Protein AF-A0A7X4FTI7-F1 (afdb_monomer_lite)

Secondary structure (DSSP, 8-state):
-PPP--PPPPPHHHHHHHHHHHHHHHHHHHHHHHHHHHHHHHHHHHHHHHHH-SSHHHHHHHHHHHHHHHHHHHHHSSHHHHHHHHHHHHHHHHH-HHHHHHHHHHHHHHHHHHHHHHHHHH-

Radius of gyration: 24.85 Å; chains: 1; bounding box: 44×45×82 Å

Sequence (123 aa):
MTPPESTPPPPPGTAAASATTRLARSAGVVGAATLTSRVLGLVRDQVLAYLFGAGNAMDAFNVATRIPNLLRDLFAEGAMSAAFVPAFMRRLTHAGRAEAWRLGNQLLNALVVVTGAFVLAGM

pLDDT: mean 78.27, std 9.05, range [54.06, 93.44]

Structure (mmCIF, N/CA/C/O backbone):
data_AF-A0A7X4FTI7-F1
#
_entry.id   AF-A0A7X4FTI7-F1
#
loop_
_atom_site.group_PDB
_atom_site.id
_atom_site.type_symbol
_atom_site.label_atom_id
_atom_site.label_alt_id
_atom_site.label_comp_id
_atom_site.label_asym_id
_atom_site.label_entity_id
_atom_site.label_seq_id
_atom_site.pdbx_PDB_ins_code
_atom_site.Cartn_x
_atom_site.Cartn_y
_atom_site.Cartn_z
_atom_site.occupancy
_atom_site.B_iso_or_equiv
_atom_site.auth_seq_id
_atom_site.auth_comp_id
_atom_site.auth_asym_id
_atom_site.auth_atom_id
_atom_site.pdbx_PDB_model_num
ATOM 1 N N . MET A 1 1 ? 4.317 16.211 60.881 1.00 55.12 1 MET A N 1
ATOM 2 C CA . MET A 1 1 ? 3.869 15.863 59.517 1.00 55.12 1 MET A CA 1
ATOM 3 C C . MET A 1 1 ? 3.850 17.142 58.700 1.00 55.12 1 MET A C 1
ATOM 5 O O . MET A 1 1 ? 2.902 17.906 58.798 1.00 55.12 1 MET A O 1
ATOM 9 N N . THR A 1 2 ? 4.943 17.437 58.005 1.00 59.56 2 THR A N 1
ATOM 10 C CA . THR A 1 2 ? 5.016 18.538 57.037 1.00 59.56 2 THR A CA 1
ATOM 11 C C . THR A 1 2 ? 4.282 18.120 55.753 1.00 59.56 2 THR A C 1
ATOM 13 O O . THR A 1 2 ? 4.448 16.974 55.330 1.00 59.56 2 THR A O 1
ATOM 16 N N . PRO A 1 3 ? 3.440 18.980 55.152 1.00 66.94 3 PRO A N 1
ATOM 17 C CA . PRO A 1 3 ? 2.788 18.684 53.876 1.00 66.94 3 PRO A CA 1
ATOM 18 C C . PRO A 1 3 ? 3.823 18.478 52.756 1.00 66.94 3 PRO A C 1
ATOM 20 O O . PRO A 1 3 ? 4.858 19.148 52.777 1.00 66.94 3 PRO A O 1
ATOM 23 N N . PRO A 1 4 ? 3.568 17.593 51.774 1.00 70.75 4 PRO A N 1
ATOM 24 C CA . PRO A 1 4 ? 4.424 17.461 50.603 1.00 70.75 4 PRO A CA 1
ATOM 25 C C . PRO A 1 4 ? 4.360 18.742 49.762 1.00 70.75 4 PRO A C 1
ATOM 27 O O . PRO A 1 4 ? 3.287 19.208 49.383 1.00 70.75 4 PRO A O 1
ATOM 30 N N . GLU A 1 5 ? 5.531 19.308 49.497 1.00 68.12 5 GLU A N 1
ATOM 31 C CA . GLU A 1 5 ? 5.757 20.456 48.626 1.00 68.12 5 GLU A CA 1
ATOM 32 C C . GLU A 1 5 ? 5.202 20.156 47.221 1.00 68.12 5 GLU A C 1
ATOM 34 O O . GLU A 1 5 ? 5.655 19.234 46.540 1.00 68.12 5 GLU A O 1
ATOM 39 N N . SER A 1 6 ? 4.173 20.888 46.784 1.00 68.31 6 SER A N 1
ATOM 40 C CA . SER A 1 6 ? 3.619 20.746 45.437 1.00 68.31 6 SER A CA 1
ATOM 41 C C . SER A 1 6 ? 4.597 21.351 44.433 1.00 68.31 6 SER A C 1
ATOM 43 O O . SER A 1 6 ? 4.686 22.574 44.312 1.00 68.31 6 SER A O 1
ATOM 45 N N . THR A 1 7 ? 5.338 20.498 43.725 1.00 73.81 7 THR A N 1
ATOM 46 C CA . THR A 1 7 ? 6.233 20.907 42.639 1.00 73.81 7 THR A CA 1
ATOM 47 C C . THR A 1 7 ? 5.474 21.790 41.635 1.00 73.81 7 THR A C 1
ATOM 49 O O . THR A 1 7 ? 4.429 21.361 41.134 1.00 73.81 7 THR A O 1
ATOM 52 N N . PRO A 1 8 ? 5.960 23.010 41.333 1.00 73.88 8 PRO A N 1
ATOM 53 C CA . PRO A 1 8 ? 5.292 23.908 40.401 1.00 73.88 8 PRO A CA 1
ATOM 54 C C . PRO A 1 8 ? 5.132 23.265 39.015 1.00 73.88 8 PRO A C 1
ATOM 56 O O . PRO A 1 8 ? 6.055 22.587 38.550 1.00 73.88 8 PRO A O 1
ATOM 59 N N . PRO A 1 9 ? 3.993 23.475 38.329 1.00 71.75 9 PRO A N 1
ATOM 60 C CA . PRO A 1 9 ? 3.794 22.960 36.983 1.00 71.75 9 PRO A CA 1
ATOM 61 C C . PRO A 1 9 ? 4.851 23.545 36.031 1.00 71.75 9 PRO A C 1
ATOM 63 O O . PRO A 1 9 ? 5.171 24.735 36.120 1.00 71.75 9 PRO A O 1
ATOM 66 N N . PRO A 1 10 ? 5.411 22.731 35.120 1.00 68.56 10 PRO A N 1
ATOM 67 C CA . PRO A 1 10 ? 6.431 23.192 34.190 1.00 68.56 10 PRO A CA 1
ATOM 68 C C . PRO A 1 10 ? 5.890 24.331 33.307 1.00 68.56 10 PRO A C 1
ATOM 70 O O . PRO A 1 10 ? 4.713 24.316 32.933 1.00 68.56 10 PRO A O 1
ATOM 73 N N . PRO A 1 11 ? 6.732 25.316 32.945 1.00 73.50 11 PRO A N 1
ATOM 74 C CA . PRO A 1 11 ? 6.301 26.482 32.186 1.00 73.50 11 PRO A CA 1
ATOM 75 C C . PRO A 1 11 ? 5.699 26.074 30.823 1.00 73.50 11 PRO A C 1
ATOM 77 O O . PRO A 1 11 ? 6.287 25.249 30.114 1.00 73.50 11 PRO A O 1
ATOM 80 N N . PRO A 1 12 ? 4.560 26.670 30.413 1.00 67.81 12 PRO A N 1
ATOM 81 C CA . PRO A 1 12 ? 3.754 26.224 29.268 1.00 67.81 12 PRO A CA 1
ATOM 82 C C . PRO A 1 12 ? 4.466 26.254 27.897 1.00 67.81 12 PRO A C 1
ATOM 84 O O . PRO A 1 12 ? 3.982 25.644 26.947 1.00 67.81 12 PRO A O 1
ATOM 87 N N . GLY A 1 13 ? 5.633 26.901 27.775 1.00 66.75 13 GLY A N 1
ATOM 88 C CA . GLY A 1 13 ? 6.394 27.002 26.519 1.00 66.75 13 GLY A CA 1
ATOM 89 C C . GLY A 1 13 ? 7.353 25.839 26.215 1.00 66.75 13 GLY A C 1
ATOM 90 O O . GLY A 1 13 ? 7.590 25.524 25.048 1.00 66.75 13 GLY A O 1
ATOM 91 N N . THR A 1 14 ? 7.893 25.155 27.229 1.00 66.50 14 THR A N 1
ATOM 92 C CA . THR A 1 14 ? 8.984 24.173 27.033 1.00 66.50 14 THR A CA 1
ATOM 93 C C . THR A 1 14 ? 8.479 22.845 26.461 1.00 66.50 14 THR A C 1
ATOM 95 O O . THR A 1 14 ? 9.134 22.215 25.625 1.00 66.50 14 THR A O 1
ATOM 98 N N . ALA A 1 15 ? 7.275 22.427 26.863 1.00 66.31 15 ALA A N 1
ATOM 99 C CA . ALA A 1 15 ? 6.655 21.197 26.377 1.00 66.31 15 ALA A CA 1
ATOM 100 C C . ALA A 1 15 ? 6.304 21.287 24.880 1.00 66.31 15 ALA A C 1
ATOM 102 O O . ALA A 1 15 ? 6.615 20.358 24.128 1.00 66.31 15 ALA A O 1
ATOM 103 N N . ALA A 1 16 ? 5.746 22.423 24.443 1.00 66.62 16 ALA A N 1
ATOM 104 C CA . ALA A 1 16 ? 5.353 22.671 23.056 1.00 66.62 16 ALA A CA 1
ATOM 105 C C . ALA A 1 16 ? 6.561 22.718 22.104 1.00 66.62 16 ALA A C 1
ATOM 107 O O . ALA A 1 16 ? 6.560 22.033 21.082 1.00 66.62 16 ALA A O 1
ATOM 108 N N . ALA A 1 17 ? 7.635 23.425 22.475 1.00 69.12 17 ALA A N 1
ATOM 109 C CA . ALA A 1 17 ? 8.862 23.475 21.674 1.00 69.12 17 ALA A CA 1
ATOM 110 C C . ALA A 1 17 ? 9.503 22.082 21.501 1.00 69.12 17 ALA A C 1
ATOM 112 O O . ALA A 1 17 ? 9.917 21.709 20.403 1.00 69.12 17 ALA A O 1
ATOM 113 N N . SER A 1 18 ? 9.517 21.265 22.563 1.00 72.12 18 SER A N 1
ATOM 114 C CA . SER A 1 18 ? 10.038 19.892 22.497 1.00 72.12 18 SER A CA 1
ATOM 115 C C . SER A 1 18 ? 9.186 18.967 21.616 1.00 72.12 18 SER A C 1
ATOM 117 O O . SER A 1 18 ? 9.720 18.074 20.956 1.00 72.12 18 SER A O 1
ATOM 119 N N . ALA A 1 19 ? 7.864 19.176 21.588 1.00 75.38 19 ALA A N 1
ATOM 120 C CA . ALA A 1 19 ? 6.941 18.404 20.765 1.00 75.38 19 ALA A CA 1
ATOM 121 C C . ALA A 1 19 ? 7.138 18.703 19.273 1.00 75.38 19 ALA A C 1
ATOM 123 O O . ALA A 1 19 ? 7.214 17.764 18.482 1.00 75.38 19 ALA A O 1
ATOM 124 N N . THR A 1 20 ? 7.329 19.973 18.904 1.00 80.44 20 THR A N 1
ATOM 125 C CA . THR A 1 20 ? 7.630 20.387 17.525 1.00 80.44 20 THR A CA 1
ATOM 126 C C . THR A 1 20 ? 8.932 19.767 17.018 1.00 80.44 20 THR A C 1
ATOM 128 O O . THR A 1 20 ? 8.957 19.196 15.929 1.00 80.44 20 THR A O 1
ATOM 131 N N . THR A 1 21 ? 9.998 19.779 17.825 1.00 81.62 21 THR A N 1
ATOM 132 C CA . THR A 1 21 ? 11.282 19.155 17.455 1.00 81.62 21 THR A CA 1
ATOM 133 C C . THR A 1 21 ? 11.161 17.637 17.293 1.00 81.62 21 THR A C 1
ATOM 135 O O . THR A 1 21 ? 11.727 17.063 16.361 1.00 81.62 21 THR A O 1
ATOM 138 N N . ARG A 1 22 ? 10.393 16.964 18.164 1.00 83.06 22 ARG A N 1
ATOM 139 C CA . ARG A 1 22 ? 10.126 15.521 18.034 1.00 83.06 22 ARG A CA 1
ATOM 140 C C . ARG A 1 22 ? 9.316 15.199 16.779 1.00 83.06 22 ARG A C 1
ATOM 142 O O . ARG A 1 22 ? 9.653 14.228 16.109 1.00 83.06 22 ARG A O 1
ATOM 149 N N . LEU A 1 23 ? 8.309 16.010 16.450 1.00 85.75 23 LEU A N 1
ATOM 150 C CA . LEU A 1 23 ? 7.477 15.839 15.258 1.00 85.75 23 LEU A CA 1
ATOM 151 C C . LEU A 1 23 ? 8.270 16.065 13.964 1.00 85.75 23 LEU A C 1
ATOM 153 O O . LEU A 1 23 ? 8.158 15.279 13.030 1.00 85.75 23 LEU A O 1
ATOM 157 N N . ALA A 1 24 ? 9.118 17.094 13.920 1.00 86.88 24 ALA A N 1
ATOM 158 C CA . ALA A 1 24 ? 10.002 17.335 12.781 1.00 86.88 24 ALA A CA 1
ATOM 159 C C . ALA A 1 24 ? 10.975 16.163 12.569 1.00 86.88 24 ALA A C 1
ATOM 161 O O . ALA A 1 24 ? 11.183 15.710 11.443 1.00 86.88 24 ALA A O 1
ATOM 162 N N . ARG A 1 25 ? 11.525 15.613 13.661 1.00 87.50 25 ARG A N 1
ATOM 163 C CA . ARG A 1 25 ? 12.412 14.447 13.606 1.00 87.50 25 ARG A CA 1
ATOM 164 C C . ARG A 1 25 ? 11.681 13.188 13.136 1.00 87.50 25 ARG A C 1
ATOM 166 O O . ARG A 1 25 ? 12.211 12.474 12.291 1.00 87.50 25 ARG A O 1
ATOM 173 N N . SER A 1 26 ? 10.484 12.905 13.653 1.00 84.25 26 SER A N 1
ATOM 174 C CA . SER A 1 26 ? 9.710 11.726 13.246 1.00 84.25 26 SER A CA 1
ATOM 175 C C . SER A 1 26 ? 9.217 11.831 11.802 1.00 84.25 26 SER A C 1
ATOM 177 O O . SER A 1 26 ? 9.355 10.867 11.052 1.00 84.25 26 SER A O 1
ATOM 179 N N . ALA A 1 27 ? 8.738 13.002 11.377 1.00 87.62 27 ALA A N 1
ATOM 180 C CA . ALA A 1 27 ? 8.374 13.261 9.986 1.00 87.62 27 ALA A CA 1
ATOM 181 C C . ALA A 1 27 ? 9.576 13.088 9.044 1.00 87.62 27 ALA A C 1
ATOM 183 O O . ALA A 1 27 ? 9.446 12.459 7.996 1.00 87.62 27 ALA A O 1
ATOM 184 N N . GLY A 1 28 ? 10.762 13.564 9.443 1.00 93.44 28 GLY A N 1
ATOM 185 C CA . GLY A 1 28 ? 12.000 13.370 8.687 1.00 93.44 28 GLY A CA 1
ATOM 186 C C . GLY A 1 28 ? 12.380 11.895 8.523 1.00 93.44 28 GLY A C 1
ATOM 187 O O . GLY A 1 28 ? 12.728 11.471 7.424 1.00 93.44 28 GLY A O 1
ATOM 188 N N . VAL A 1 29 ? 12.252 11.089 9.582 1.00 92.56 29 VAL A N 1
ATOM 189 C CA . VAL A 1 29 ? 12.542 9.643 9.533 1.00 92.56 29 VAL A CA 1
ATOM 190 C C . VAL A 1 29 ? 11.553 8.902 8.629 1.00 92.56 29 VAL A C 1
ATOM 192 O O . VAL A 1 29 ? 11.972 8.102 7.795 1.00 92.56 29 VAL A O 1
ATOM 195 N N . VAL A 1 30 ? 10.252 9.181 8.749 1.00 86.81 30 VAL A N 1
ATOM 196 C CA . VAL A 1 30 ? 9.220 8.549 7.908 1.00 86.81 30 VAL A CA 1
ATOM 197 C C . VAL A 1 30 ? 9.361 8.980 6.446 1.00 86.81 30 VAL A C 1
ATOM 199 O O . VAL A 1 30 ? 9.260 8.148 5.542 1.00 86.81 30 VAL A O 1
ATOM 202 N N . GLY A 1 31 ? 9.651 10.259 6.204 1.00 89.56 31 GLY A N 1
ATOM 203 C CA . GLY A 1 31 ? 9.928 10.790 4.872 1.00 89.56 31 GLY A CA 1
ATOM 204 C C . GLY A 1 31 ? 11.142 10.119 4.232 1.00 89.56 31 GLY A C 1
ATOM 205 O O . GLY A 1 31 ? 11.046 9.637 3.104 1.00 89.56 31 GLY A O 1
ATOM 206 N N . ALA A 1 32 ? 12.251 10.001 4.969 1.00 92.31 32 ALA A N 1
ATOM 207 C CA . ALA A 1 32 ? 13.449 9.305 4.505 1.00 92.31 32 ALA A CA 1
ATOM 208 C C . ALA A 1 32 ? 13.163 7.829 4.190 1.00 92.31 32 ALA A C 1
ATOM 210 O O . ALA A 1 32 ? 13.488 7.368 3.101 1.00 92.31 32 ALA A O 1
ATOM 211 N N . ALA A 1 33 ? 12.473 7.112 5.083 1.00 84.94 33 ALA A N 1
ATOM 212 C CA . ALA A 1 33 ? 12.092 5.718 4.856 1.00 84.94 33 ALA A CA 1
ATOM 213 C C . ALA A 1 33 ? 11.205 5.550 3.606 1.00 84.94 33 ALA A C 1
ATOM 215 O O . ALA A 1 33 ? 11.395 4.616 2.823 1.00 84.94 33 ALA A O 1
ATOM 216 N N . THR A 1 34 ? 10.277 6.483 3.376 1.00 85.25 34 THR A N 1
ATOM 217 C CA . THR A 1 34 ? 9.400 6.486 2.195 1.00 85.25 34 THR A CA 1
ATOM 218 C C . THR A 1 34 ? 10.191 6.730 0.912 1.00 85.25 34 THR A C 1
ATOM 220 O O . THR A 1 34 ? 9.999 6.020 -0.076 1.00 85.25 34 THR A O 1
ATOM 223 N N . LEU A 1 35 ? 11.107 7.704 0.919 1.00 90.38 35 LEU A N 1
ATOM 224 C CA . LEU A 1 35 ? 11.983 7.989 -0.218 1.00 90.38 35 LEU A CA 1
ATOM 225 C C . LEU A 1 35 ? 12.883 6.799 -0.540 1.00 90.38 35 LEU A C 1
ATOM 227 O O . LEU A 1 35 ? 12.940 6.380 -1.693 1.00 90.38 35 LEU A O 1
ATOM 231 N N . THR A 1 36 ? 13.525 6.207 0.467 1.00 92.25 36 THR A N 1
ATOM 232 C CA . THR A 1 36 ? 14.358 5.014 0.291 1.00 92.25 36 THR A CA 1
ATOM 233 C C . THR A 1 36 ? 13.556 3.865 -0.313 1.00 92.25 36 THR A C 1
ATOM 235 O O . THR A 1 36 ? 14.014 3.243 -1.268 1.00 92.25 36 THR A O 1
ATOM 238 N N . SER A 1 37 ? 12.335 3.615 0.170 1.00 82.75 37 SER A N 1
ATOM 239 C CA . SER A 1 37 ? 11.465 2.570 -0.382 1.00 82.75 37 SER A CA 1
ATOM 240 C C . SER A 1 37 ? 11.108 2.822 -1.852 1.00 82.75 37 SER A C 1
ATOM 242 O O . SER A 1 37 ? 11.156 1.892 -2.657 1.00 82.75 37 SER A O 1
ATOM 244 N N . ARG A 1 38 ? 10.828 4.077 -2.229 1.00 84.38 38 ARG A N 1
ATOM 245 C CA . ARG A 1 38 ? 10.565 4.457 -3.627 1.00 84.38 38 ARG A CA 1
ATOM 246 C C . ARG A 1 38 ? 11.788 4.271 -4.518 1.00 84.38 38 ARG A C 1
ATOM 248 O O . ARG A 1 38 ? 11.652 3.728 -5.607 1.00 84.38 38 ARG A O 1
ATOM 255 N N . VAL A 1 39 ? 12.969 4.677 -4.054 1.00 91.69 39 VAL A N 1
ATOM 256 C CA . VAL A 1 39 ? 14.223 4.498 -4.800 1.00 91.69 39 VAL A CA 1
ATOM 257 C C . VAL A 1 39 ? 14.525 3.014 -4.999 1.00 91.69 39 VAL A C 1
ATOM 259 O O . VAL A 1 39 ? 14.817 2.609 -6.118 1.00 91.69 39 VAL A O 1
ATOM 262 N N . LEU A 1 40 ? 14.383 2.184 -3.961 1.00 87.94 40 LEU A N 1
ATOM 263 C CA . LEU A 1 40 ? 14.542 0.732 -4.097 1.00 87.94 40 LEU A CA 1
ATOM 264 C C . LEU A 1 40 ? 13.530 0.131 -5.082 1.00 87.94 40 LEU A C 1
ATOM 266 O O . LEU A 1 40 ? 13.897 -0.745 -5.860 1.00 87.94 40 LEU A O 1
ATOM 270 N N . GLY A 1 41 ? 12.280 0.604 -5.070 1.00 81.50 41 GLY A N 1
ATOM 271 C CA . GLY A 1 41 ? 11.257 0.199 -6.037 1.00 81.50 41 GLY A CA 1
ATOM 272 C C . GLY A 1 41 ? 11.646 0.543 -7.475 1.00 81.50 41 GLY A C 1
ATOM 273 O O . GLY A 1 41 ? 11.596 -0.321 -8.341 1.00 81.50 41 GLY A O 1
ATOM 274 N N . LEU A 1 42 ? 12.128 1.764 -7.714 1.00 82.81 42 LEU A N 1
ATOM 275 C CA . LEU A 1 42 ? 12.598 2.196 -9.034 1.00 82.81 42 LEU A CA 1
ATOM 276 C C . LEU A 1 42 ? 13.801 1.384 -9.518 1.00 82.81 42 LEU A C 1
ATOM 278 O O . LEU A 1 42 ? 13.820 0.942 -10.662 1.00 82.81 42 LEU A O 1
ATOM 282 N N . VAL A 1 43 ? 14.779 1.146 -8.639 1.00 86.56 43 VAL A N 1
ATOM 283 C CA . VAL A 1 43 ? 15.952 0.321 -8.959 1.00 86.56 43 VAL A CA 1
ATOM 284 C C . VAL A 1 43 ? 15.522 -1.101 -9.294 1.00 86.56 43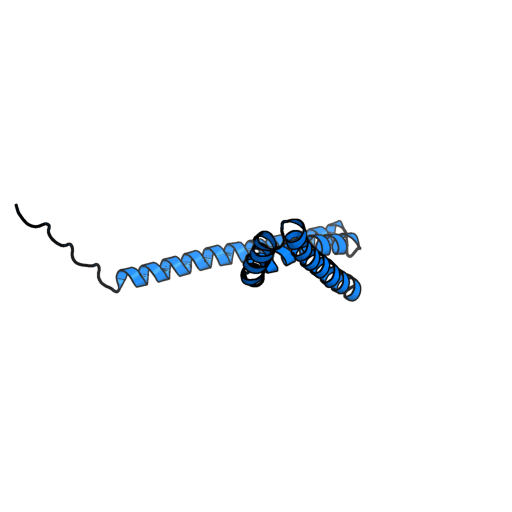 VAL A C 1
ATOM 286 O O . VAL A 1 43 ? 15.992 -1.657 -10.282 1.00 86.56 43 VAL A O 1
ATOM 289 N N . ARG A 1 44 ? 14.607 -1.687 -8.513 1.00 81.06 44 ARG A N 1
ATOM 290 C CA . ARG A 1 44 ? 14.022 -2.997 -8.816 1.00 81.06 44 ARG A CA 1
ATOM 291 C C . ARG A 1 44 ? 13.401 -2.989 -10.208 1.00 81.06 44 ARG A C 1
ATOM 293 O O . ARG A 1 44 ? 13.697 -3.879 -10.994 1.00 81.06 44 ARG A O 1
ATOM 300 N N . ASP A 1 45 ? 12.586 -1.990 -10.521 1.00 75.19 45 ASP A N 1
ATOM 301 C CA . ASP A 1 45 ? 11.891 -1.927 -11.803 1.00 75.19 45 ASP A CA 1
ATOM 302 C C . ASP A 1 45 ? 12.876 -1.748 -12.975 1.00 75.19 45 ASP A C 1
ATOM 304 O O . ASP A 1 45 ? 12.716 -2.382 -14.013 1.00 75.19 45 ASP A O 1
ATOM 308 N N . GLN A 1 46 ? 13.952 -0.976 -12.799 1.00 78.31 46 GLN A N 1
ATOM 309 C CA . GLN A 1 46 ? 15.027 -0.834 -13.790 1.00 78.31 46 GLN A CA 1
ATOM 310 C C . GLN A 1 46 ? 15.855 -2.110 -13.966 1.00 78.31 46 GLN A C 1
ATOM 312 O O . GLN A 1 46 ? 16.181 -2.472 -15.094 1.00 78.31 46 GLN A O 1
ATOM 317 N N . VAL A 1 47 ? 16.172 -2.813 -12.877 1.00 81.94 47 VAL A N 1
ATOM 318 C CA . VAL A 1 47 ? 16.869 -4.106 -12.925 1.00 81.94 47 VAL A CA 1
ATOM 319 C C . VAL A 1 47 ? 16.009 -5.144 -13.638 1.00 81.94 47 VAL A C 1
ATOM 321 O O . VAL A 1 47 ? 16.514 -5.872 -14.485 1.00 81.94 47 VAL A O 1
ATOM 324 N N . LEU A 1 48 ? 14.709 -5.192 -13.348 1.00 73.31 48 LEU A N 1
ATOM 325 C CA . LEU A 1 48 ? 13.784 -6.099 -14.021 1.00 73.31 48 LEU A CA 1
ATOM 326 C C . LEU A 1 48 ? 13.610 -5.736 -15.500 1.00 73.31 48 LEU A C 1
ATOM 328 O O . LEU A 1 48 ? 13.683 -6.626 -16.340 1.00 73.31 48 LEU A O 1
ATOM 332 N N . ALA A 1 49 ? 13.477 -4.453 -15.840 1.00 73.94 49 ALA A N 1
ATOM 333 C CA . ALA A 1 49 ? 13.434 -4.002 -17.230 1.00 73.94 49 ALA A CA 1
ATOM 334 C C . ALA A 1 49 ? 14.735 -4.318 -17.989 1.00 73.94 49 ALA A C 1
ATOM 336 O O . ALA A 1 49 ? 14.693 -4.623 -19.177 1.00 73.94 49 ALA A O 1
ATOM 337 N N . TYR A 1 50 ? 15.889 -4.284 -17.316 1.00 74.25 50 TYR A N 1
ATOM 338 C CA . TYR A 1 50 ? 17.175 -4.659 -17.905 1.00 74.25 50 TYR A CA 1
ATOM 339 C C . TYR A 1 50 ? 17.327 -6.180 -18.076 1.00 74.25 50 TYR A C 1
ATOM 341 O O . TYR A 1 50 ? 17.797 -6.633 -19.115 1.00 74.25 50 TYR A O 1
ATOM 349 N N . LEU A 1 51 ? 16.912 -6.973 -17.081 1.00 71.56 51 LEU A N 1
ATOM 350 C CA . LEU A 1 51 ? 17.029 -8.437 -17.092 1.00 71.56 51 LEU A CA 1
ATOM 351 C C . LEU A 1 51 ? 15.999 -9.120 -18.002 1.00 71.56 51 LEU A C 1
ATOM 353 O O . LEU A 1 51 ? 16.323 -10.116 -18.642 1.00 71.56 51 LEU A O 1
ATOM 357 N N . PHE A 1 52 ? 14.766 -8.610 -18.048 1.00 69.44 52 PHE A N 1
ATOM 358 C CA . PHE A 1 52 ? 13.663 -9.190 -18.821 1.00 69.44 52 PHE A CA 1
ATOM 359 C C . PHE A 1 52 ? 13.372 -8.442 -20.132 1.00 69.44 52 PHE A C 1
ATOM 361 O O . PHE A 1 52 ? 12.648 -8.966 -20.979 1.00 69.44 52 PHE A O 1
ATOM 368 N N . GLY A 1 53 ? 13.933 -7.243 -20.326 1.00 66.62 53 GLY A N 1
ATOM 369 C CA . GLY A 1 53 ? 13.568 -6.348 -21.427 1.00 66.62 53 GLY A CA 1
ATOM 370 C C . GLY A 1 53 ? 12.160 -5.751 -21.265 1.00 66.62 53 GLY A C 1
ATOM 371 O O . GLY A 1 53 ? 11.464 -5.993 -20.278 1.00 66.62 53 GLY A O 1
ATOM 372 N N . ALA A 1 54 ? 11.704 -4.991 -22.266 1.00 60.34 54 ALA A N 1
ATOM 373 C CA . ALA A 1 54 ? 10.304 -4.570 -22.394 1.00 60.34 54 ALA A CA 1
ATOM 374 C C . ALA A 1 54 ? 9.440 -5.752 -22.879 1.00 60.34 54 ALA A C 1
ATOM 376 O O . ALA A 1 54 ? 9.050 -5.814 -24.043 1.00 60.34 54 ALA A O 1
ATOM 377 N N . GLY A 1 55 ? 9.232 -6.745 -22.013 1.00 65.38 55 GLY A N 1
ATOM 378 C CA . GLY A 1 55 ? 8.514 -7.974 -22.348 1.00 65.38 55 GLY A CA 1
ATOM 379 C C . GLY A 1 55 ? 7.526 -8.411 -21.270 1.00 65.38 55 GLY A C 1
ATOM 380 O O . GLY A 1 55 ? 7.619 -7.993 -20.118 1.00 65.38 55 GLY A O 1
ATOM 381 N N . ASN A 1 56 ? 6.621 -9.324 -21.642 1.00 62.25 56 ASN A N 1
ATOM 382 C CA . ASN A 1 56 ? 5.482 -9.814 -20.846 1.00 62.25 56 ASN A CA 1
ATOM 383 C C . ASN A 1 56 ? 5.810 -10.226 -19.392 1.00 62.25 56 ASN A C 1
ATOM 385 O O . ASN A 1 56 ? 4.931 -10.220 -18.531 1.00 62.25 56 ASN A O 1
ATOM 389 N N . ALA A 1 57 ? 7.060 -10.599 -19.097 1.00 67.56 57 ALA A N 1
ATOM 390 C CA . ALA A 1 57 ? 7.506 -10.934 -17.744 1.00 67.56 57 ALA A CA 1
ATOM 391 C C . ALA A 1 57 ? 7.551 -9.710 -16.806 1.00 67.56 57 ALA A C 1
ATOM 393 O O . ALA A 1 57 ? 7.211 -9.829 -15.628 1.00 67.56 57 ALA A O 1
ATOM 394 N N . MET A 1 58 ? 7.919 -8.533 -17.325 1.00 70.31 58 MET A N 1
ATOM 395 C CA . MET A 1 58 ? 7.927 -7.274 -16.573 1.00 70.31 58 MET A CA 1
ATOM 396 C C . MET A 1 58 ? 6.498 -6.822 -16.246 1.00 70.31 58 MET A C 1
ATOM 398 O O . MET A 1 58 ? 6.211 -6.445 -15.108 1.00 70.31 58 MET A O 1
ATOM 402 N N . ASP A 1 59 ? 5.576 -6.951 -17.203 1.00 66.25 59 ASP A N 1
ATOM 403 C CA . ASP A 1 59 ? 4.157 -6.646 -16.989 1.00 66.25 59 ASP A CA 1
ATOM 404 C C . ASP A 1 59 ? 3.532 -7.581 -15.950 1.00 66.25 59 ASP A C 1
ATOM 406 O O . ASP A 1 59 ? 2.864 -7.121 -15.023 1.00 66.25 59 ASP A O 1
ATOM 410 N N . ALA A 1 60 ? 3.828 -8.883 -16.019 1.00 70.44 60 ALA A N 1
ATOM 411 C CA . ALA A 1 60 ? 3.372 -9.849 -15.022 1.00 70.44 60 ALA A CA 1
ATOM 412 C C . ALA A 1 60 ? 3.898 -9.528 -13.610 1.00 70.44 60 ALA A C 1
ATOM 414 O O . ALA A 1 60 ? 3.142 -9.610 -12.638 1.00 70.44 60 ALA A O 1
ATOM 415 N N . PHE A 1 61 ? 5.163 -9.114 -13.475 1.00 71.88 61 PHE A N 1
ATOM 416 C CA . PHE A 1 61 ? 5.742 -8.729 -12.185 1.00 71.88 61 PHE A CA 1
ATOM 417 C C . PHE A 1 61 ? 5.119 -7.435 -11.628 1.00 71.88 61 PHE A C 1
ATOM 419 O O . PHE A 1 61 ? 4.794 -7.343 -10.437 1.00 71.88 61 PHE A O 1
ATOM 426 N N . ASN A 1 62 ? 4.883 -6.441 -12.486 1.00 72.62 62 ASN A N 1
ATOM 427 C CA . ASN A 1 62 ? 4.203 -5.202 -12.110 1.00 72.62 62 ASN A CA 1
ATOM 428 C C . ASN A 1 62 ? 2.759 -5.455 -11.660 1.00 72.62 62 ASN A C 1
ATOM 430 O O . ASN A 1 62 ? 2.329 -4.927 -10.632 1.00 72.62 62 ASN A O 1
ATOM 434 N N . VAL A 1 63 ? 2.019 -6.311 -12.368 1.00 74.06 63 VAL A N 1
ATOM 435 C CA . VAL A 1 63 ? 0.664 -6.720 -11.969 1.00 74.06 63 VAL A CA 1
ATOM 436 C C . VAL A 1 63 ? 0.693 -7.474 -10.637 1.00 74.06 63 VAL A C 1
ATOM 438 O O . VAL A 1 63 ? -0.080 -7.147 -9.733 1.00 74.06 63 VAL A O 1
ATOM 441 N N . ALA A 1 64 ? 1.624 -8.418 -10.466 1.00 77.69 64 ALA A N 1
ATOM 442 C CA . ALA A 1 64 ? 1.764 -9.196 -9.236 1.00 77.69 64 ALA A CA 1
ATOM 443 C C . ALA A 1 64 ? 2.064 -8.322 -8.010 1.00 77.69 64 ALA A C 1
ATOM 445 O O . ALA A 1 64 ? 1.565 -8.602 -6.923 1.00 77.69 64 ALA A O 1
ATOM 446 N N . THR A 1 65 ? 2.837 -7.244 -8.171 1.00 75.69 65 THR A N 1
ATOM 447 C CA . THR A 1 65 ? 3.147 -6.312 -7.072 1.00 75.69 65 THR A CA 1
ATOM 448 C C . THR A 1 65 ? 2.048 -5.277 -6.823 1.00 75.69 65 THR A C 1
ATOM 450 O O . THR A 1 65 ? 1.920 -4.779 -5.704 1.00 75.69 65 THR A O 1
ATOM 453 N N . ARG A 1 66 ? 1.196 -4.990 -7.814 1.00 77.75 66 ARG A N 1
ATOM 454 C CA . ARG A 1 66 ? 0.037 -4.096 -7.661 1.00 77.75 66 ARG A CA 1
ATOM 455 C C . ARG A 1 66 ? -1.058 -4.683 -6.782 1.00 77.75 66 ARG A C 1
ATOM 457 O O . ARG A 1 66 ? -1.584 -3.964 -5.942 1.00 77.75 66 ARG A O 1
ATOM 464 N N . ILE A 1 67 ? -1.382 -5.966 -6.940 1.00 76.25 67 ILE A N 1
ATOM 465 C CA . ILE A 1 67 ? -2.449 -6.635 -6.172 1.00 76.25 67 ILE A CA 1
ATOM 466 C C . ILE A 1 67 ? -2.272 -6.470 -4.643 1.00 76.25 67 ILE A C 1
ATOM 468 O O . ILE A 1 67 ? -3.198 -5.980 -3.993 1.00 76.25 67 ILE A O 1
ATOM 472 N N . PRO A 1 68 ? -1.117 -6.812 -4.033 1.00 71.25 68 PRO A N 1
ATOM 473 C CA . PRO A 1 68 ? -0.920 -6.657 -2.593 1.00 71.25 68 PRO A CA 1
ATOM 474 C C . PRO A 1 68 ? -0.855 -5.192 -2.155 1.00 71.25 68 PRO A C 1
ATOM 476 O O . PRO A 1 68 ? -1.330 -4.875 -1.068 1.00 71.25 68 PRO A O 1
ATOM 479 N N . ASN A 1 69 ? -0.328 -4.292 -2.990 1.00 79.50 69 ASN A N 1
ATOM 480 C CA . ASN A 1 69 ? -0.310 -2.863 -2.678 1.00 79.50 69 ASN A CA 1
ATOM 481 C C . ASN A 1 69 ? -1.721 -2.276 -2.659 1.00 79.50 69 ASN A C 1
ATOM 483 O O . ASN A 1 69 ? -2.065 -1.596 -1.707 1.00 79.50 69 ASN A O 1
ATOM 487 N N . LEU A 1 70 ? -2.573 -2.626 -3.624 1.00 75.75 70 LEU A N 1
ATOM 488 C CA . LEU A 1 70 ? -3.972 -2.194 -3.648 1.00 75.75 70 LEU A CA 1
ATOM 489 C C . LEU A 1 70 ? -4.742 -2.691 -2.424 1.00 75.75 70 LEU A C 1
ATOM 491 O O . LEU A 1 70 ? -5.494 -1.928 -1.827 1.00 75.75 70 LEU A O 1
ATOM 495 N N . LEU A 1 71 ? -4.530 -3.949 -2.021 1.00 74.56 71 LEU A N 1
ATOM 496 C CA . LEU A 1 71 ? -5.080 -4.475 -0.770 1.00 74.56 71 LEU A CA 1
ATOM 497 C C . LEU A 1 71 ? -4.570 -3.664 0.427 1.00 74.56 71 LEU A C 1
ATOM 499 O O . LEU A 1 71 ? -5.356 -3.248 1.275 1.00 74.56 71 LEU A O 1
ATOM 503 N N . ARG A 1 72 ? -3.261 -3.404 0.491 1.00 75.44 72 ARG A N 1
ATOM 504 C CA . ARG A 1 72 ? -2.665 -2.610 1.564 1.00 75.44 72 ARG A CA 1
ATOM 505 C C . ARG A 1 72 ? -3.252 -1.206 1.608 1.00 75.44 72 ARG A C 1
ATOM 507 O O . ARG A 1 72 ? -3.616 -0.770 2.686 1.00 75.44 72 ARG A O 1
ATOM 514 N N . ASP A 1 73 ? -3.396 -0.532 0.481 1.00 75.94 73 ASP A N 1
ATOM 515 C CA . ASP A 1 73 ? -3.908 0.834 0.434 1.00 75.94 73 ASP A CA 1
ATOM 516 C C . ASP A 1 73 ? -5.392 0.853 0.859 1.00 75.94 73 ASP A C 1
ATOM 518 O O . ASP A 1 73 ? -5.775 1.623 1.735 1.00 75.94 73 ASP A O 1
ATOM 522 N N . LEU A 1 74 ? -6.211 -0.106 0.400 1.00 74.88 74 LEU A N 1
ATOM 523 C CA . LEU A 1 74 ? -7.608 -0.261 0.840 1.00 74.88 74 LEU A CA 1
ATOM 524 C C . LEU A 1 74 ? -7.759 -0.483 2.357 1.00 74.88 74 LEU A C 1
ATOM 526 O O . LEU A 1 74 ? -8.649 0.092 2.993 1.00 74.88 74 LEU A O 1
ATOM 530 N N . PHE A 1 75 ? -6.940 -1.373 2.928 1.00 69.62 75 PHE A N 1
ATOM 531 C CA . PHE A 1 75 ? -7.092 -1.840 4.310 1.00 69.62 75 PHE A CA 1
ATOM 532 C C . PHE A 1 75 ? -6.271 -1.031 5.328 1.00 69.62 75 PHE A C 1
ATOM 534 O O . PHE A 1 75 ? -6.721 -0.890 6.468 1.00 69.62 75 PHE A O 1
ATOM 541 N N . ALA A 1 76 ? -5.107 -0.501 4.939 1.00 66.44 76 ALA A N 1
ATOM 542 C CA . ALA A 1 76 ? -4.156 0.210 5.800 1.00 66.44 76 ALA A CA 1
ATOM 543 C C . ALA A 1 76 ? -4.323 1.736 5.771 1.00 66.44 76 ALA A C 1
ATOM 545 O O . ALA A 1 76 ? -4.044 2.371 6.784 1.00 66.44 76 ALA A O 1
ATOM 546 N N . GLU A 1 77 ? -4.848 2.329 4.689 1.00 68.50 77 GLU A N 1
ATOM 547 C CA . GLU A 1 77 ? -5.263 3.746 4.699 1.00 68.50 77 GLU A CA 1
ATOM 548 C C . GLU A 1 77 ? -6.624 3.947 5.398 1.00 68.50 77 GLU A C 1
ATOM 550 O O . GLU A 1 77 ? -7.120 5.062 5.534 1.00 68.50 77 GLU A O 1
ATOM 555 N N . GLY A 1 78 ? -7.229 2.865 5.907 1.00 62.34 78 GLY A N 1
ATOM 556 C CA . GLY A 1 78 ? -8.316 2.899 6.890 1.00 62.34 78 GLY A CA 1
ATOM 55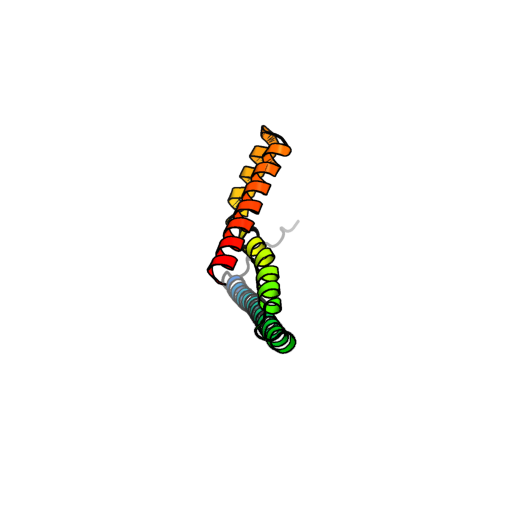7 C C . GLY A 1 78 ? -9.713 3.179 6.331 1.00 62.34 78 GLY A C 1
ATOM 558 O O . GLY A 1 78 ? -10.695 2.857 7.002 1.00 62.34 78 GLY A O 1
ATOM 559 N N . ALA A 1 79 ? -9.828 3.692 5.103 1.00 67.00 79 ALA A N 1
ATOM 560 C CA . ALA A 1 79 ? -11.110 4.049 4.495 1.00 67.00 79 ALA A CA 1
ATOM 561 C C . ALA A 1 79 ? -12.053 2.843 4.345 1.00 67.00 79 ALA A C 1
ATOM 563 O O . ALA A 1 79 ? -13.225 2.928 4.714 1.00 67.00 79 ALA A O 1
ATOM 564 N N . MET A 1 80 ? -11.548 1.694 3.871 1.00 72.81 80 MET A N 1
ATOM 565 C CA . MET A 1 80 ? -12.373 0.488 3.780 1.00 72.81 80 MET A CA 1
ATOM 566 C C . MET A 1 80 ? -12.472 -0.238 5.124 1.00 72.81 80 MET A C 1
ATOM 568 O O . MET A 1 80 ? -13.569 -0.649 5.485 1.00 72.81 80 MET A O 1
ATOM 572 N N . SER A 1 81 ? -11.387 -0.356 5.903 1.00 71.12 81 SER A N 1
ATOM 573 C CA . SER A 1 81 ? -11.412 -1.030 7.218 1.00 71.12 81 SER A CA 1
ATOM 574 C C . SER A 1 81 ? -12.452 -0.434 8.177 1.00 71.12 81 SER A C 1
ATOM 576 O O . SER A 1 81 ? -13.152 -1.192 8.851 1.00 71.12 81 SER A O 1
ATOM 578 N N . ALA A 1 82 ? -12.626 0.894 8.194 1.00 75.69 82 ALA A N 1
ATOM 579 C CA . ALA A 1 82 ? -13.603 1.565 9.055 1.00 75.69 82 ALA A CA 1
ATOM 580 C C . ALA A 1 82 ? -15.064 1.182 8.745 1.00 75.69 82 ALA A C 1
ATOM 582 O O . ALA A 1 82 ? -15.885 1.118 9.657 1.00 75.69 82 ALA A O 1
ATOM 583 N N . ALA A 1 83 ? -15.394 0.891 7.483 1.00 80.94 83 ALA A N 1
ATOM 584 C CA . ALA A 1 83 ? -16.742 0.492 7.065 1.00 80.94 83 ALA A CA 1
ATOM 585 C C . ALA A 1 83 ? -16.910 -1.036 6.959 1.00 80.94 83 ALA A C 1
ATOM 587 O O . ALA A 1 83 ? -17.974 -1.583 7.262 1.00 80.94 83 ALA A O 1
ATOM 588 N N . PHE A 1 84 ? -15.853 -1.742 6.558 1.00 83.25 84 PHE A N 1
ATOM 589 C CA . PHE A 1 84 ? -15.849 -3.182 6.330 1.00 83.25 84 PHE A CA 1
ATOM 590 C C . PHE A 1 84 ? -15.845 -3.973 7.634 1.00 83.25 84 PHE A C 1
ATOM 592 O O . PHE A 1 84 ? -16.639 -4.903 7.761 1.00 83.25 84 PHE A O 1
ATOM 599 N N . VAL A 1 85 ? -15.014 -3.603 8.617 1.00 84.50 85 VAL A N 1
ATOM 600 C CA . VAL A 1 85 ? -14.917 -4.350 9.882 1.00 84.50 85 VAL A CA 1
ATOM 601 C C . VAL A 1 85 ? -16.267 -4.383 10.612 1.00 84.50 85 VAL A C 1
ATOM 603 O O . VAL A 1 85 ? -16.734 -5.484 10.917 1.00 84.50 85 VAL A O 1
ATOM 606 N N . PRO A 1 86 ? -16.983 -3.257 10.817 1.00 85.94 86 PRO A N 1
ATOM 607 C CA . PRO A 1 86 ? -18.307 -3.293 11.438 1.00 85.94 86 PRO A CA 1
ATOM 608 C C . PRO A 1 86 ? -19.337 -4.080 10.615 1.00 85.94 86 PRO A C 1
ATOM 610 O O . PRO A 1 86 ? -20.153 -4.808 11.181 1.00 85.94 86 PRO A O 1
ATOM 613 N N . ALA A 1 87 ? -19.311 -3.973 9.281 1.00 85.94 87 ALA A N 1
ATOM 614 C CA . ALA A 1 87 ? -20.246 -4.682 8.405 1.00 85.94 87 ALA A CA 1
ATOM 615 C C . ALA A 1 87 ? -20.015 -6.203 8.396 1.00 85.94 87 ALA A C 1
ATOM 617 O O . ALA A 1 87 ? -20.979 -6.974 8.450 1.00 85.94 87 ALA A O 1
ATOM 618 N N . PHE A 1 88 ? -18.752 -6.632 8.371 1.00 87.38 88 PHE A N 1
ATOM 619 C CA . PHE A 1 88 ? -18.353 -8.032 8.456 1.00 87.38 88 PHE A CA 1
ATOM 620 C C . PHE A 1 88 ? -18.715 -8.616 9.819 1.00 87.38 88 PHE A C 1
ATOM 622 O O . PHE A 1 88 ? -19.347 -9.668 9.877 1.00 87.38 88 PHE A O 1
ATOM 629 N N . MET A 1 89 ? -18.402 -7.903 10.907 1.00 89.75 89 MET A N 1
ATOM 630 C CA . MET A 1 89 ? -18.756 -8.336 12.258 1.00 89.75 89 MET A CA 1
ATOM 631 C C . MET A 1 89 ? -20.273 -8.445 12.414 1.00 89.75 89 MET A C 1
ATOM 633 O O . MET A 1 89 ? -20.750 -9.478 12.860 1.00 89.75 89 MET A O 1
ATOM 637 N N . ARG A 1 90 ? -21.061 -7.475 11.930 1.00 87.88 90 ARG A N 1
ATOM 638 C CA . ARG A 1 90 ? -22.532 -7.562 11.964 1.00 87.88 90 ARG A CA 1
ATOM 639 C C . ARG A 1 90 ? -23.065 -8.806 11.241 1.00 87.88 90 ARG A C 1
ATOM 641 O O . ARG A 1 90 ? -23.965 -9.470 11.750 1.00 87.88 90 ARG A O 1
ATOM 648 N N . ARG A 1 91 ? -22.520 -9.139 10.064 1.00 88.00 91 ARG A N 1
ATOM 649 C CA . ARG A 1 91 ? -22.885 -10.359 9.316 1.00 88.00 91 ARG A CA 1
ATOM 650 C C . ARG A 1 91 ? -22.459 -11.622 10.066 1.00 88.00 91 ARG A C 1
ATOM 652 O O . ARG A 1 91 ? -23.234 -12.569 10.119 1.00 88.00 91 ARG A O 1
ATOM 659 N N . LEU A 1 92 ? -21.276 -11.612 10.678 1.00 90.12 92 LEU A N 1
ATOM 660 C CA . LEU A 1 92 ? -20.743 -12.736 11.440 1.00 90.12 92 LEU A CA 1
ATOM 661 C C . LEU A 1 92 ? -21.599 -13.047 12.673 1.00 90.12 92 LEU A C 1
ATOM 663 O O . LEU A 1 92 ? -21.892 -14.215 12.916 1.00 90.12 92 LEU A O 1
ATOM 667 N N . THR A 1 93 ? -22.037 -12.020 13.410 1.00 88.81 93 THR A N 1
ATOM 668 C CA . THR A 1 93 ? -22.834 -12.194 14.633 1.00 88.81 93 THR A CA 1
ATOM 669 C C . THR A 1 93 ? -24.293 -12.554 14.349 1.00 88.81 93 THR A C 1
ATOM 671 O O . THR A 1 93 ? -24.861 -13.361 15.074 1.00 88.81 93 THR A O 1
ATOM 674 N N . HIS A 1 94 ? -24.915 -11.977 13.310 1.00 87.50 94 HIS A N 1
ATOM 675 C CA . HIS A 1 94 ? -26.356 -12.155 13.057 1.00 87.50 94 HIS A CA 1
ATOM 676 C C . HIS A 1 94 ? -26.706 -13.218 12.011 1.00 87.50 94 HIS A C 1
ATOM 678 O O . HIS A 1 94 ? -27.790 -13.785 12.075 1.00 87.50 94 HIS A O 1
ATOM 684 N N . ALA A 1 95 ? -25.833 -13.467 11.033 1.00 83.31 95 ALA A N 1
ATOM 685 C CA . ALA A 1 95 ? -26.111 -14.361 9.904 1.00 83.31 95 ALA A CA 1
ATOM 686 C C . ALA A 1 95 ? -25.119 -15.534 9.800 1.00 83.31 95 ALA A C 1
ATOM 688 O O . ALA A 1 95 ? -25.237 -16.379 8.915 1.00 83.31 95 ALA A O 1
ATOM 689 N N . GLY A 1 96 ? -24.155 -15.612 10.719 1.00 88.88 96 GLY A N 1
ATOM 690 C CA . GLY A 1 96 ? -23.190 -16.698 10.797 1.00 88.88 96 GLY A CA 1
ATOM 691 C C . GLY A 1 96 ? -21.996 -16.549 9.851 1.00 88.88 96 GLY A C 1
ATOM 692 O O . GLY A 1 96 ? -21.869 -15.616 9.055 1.00 88.88 96 GLY A O 1
ATOM 693 N N . ARG A 1 97 ? -21.067 -17.503 9.969 1.00 87.56 97 ARG A N 1
ATOM 694 C CA . ARG A 1 97 ? -19.743 -17.436 9.332 1.00 87.56 97 ARG A CA 1
ATOM 695 C C . ARG A 1 97 ? -19.821 -17.426 7.804 1.00 87.56 97 ARG A C 1
ATOM 697 O O . ARG A 1 97 ? -19.129 -16.626 7.184 1.00 87.56 97 ARG A O 1
ATOM 704 N N . ALA A 1 98 ? -20.678 -18.252 7.203 1.00 88.94 98 ALA A N 1
ATOM 705 C CA . ALA A 1 98 ? -20.819 -18.340 5.746 1.00 88.94 98 ALA A CA 1
ATOM 706 C C . ALA A 1 98 ? -21.203 -16.991 5.106 1.00 88.94 98 ALA A C 1
ATOM 708 O O . ALA A 1 98 ? -20.623 -16.591 4.097 1.00 88.94 98 ALA A O 1
ATOM 709 N N . GLU A 1 99 ? -22.117 -16.252 5.733 1.00 86.94 99 GLU A N 1
ATOM 710 C CA . GLU A 1 99 ? -22.600 -14.964 5.232 1.00 86.94 99 GLU A CA 1
ATOM 711 C C . GLU A 1 99 ? -21.534 -13.866 5.312 1.00 86.94 99 GLU A C 1
ATOM 713 O O . GLU A 1 99 ? -21.395 -13.046 4.401 1.00 86.94 99 GLU A O 1
ATOM 718 N N . ALA A 1 100 ? -20.758 -13.863 6.399 1.00 87.00 100 ALA A N 1
ATOM 719 C CA . ALA A 1 100 ? -19.641 -12.944 6.578 1.00 87.00 100 ALA A CA 1
ATOM 720 C C . ALA A 1 100 ? -18.549 -13.196 5.525 1.00 87.00 100 ALA A C 1
ATOM 722 O O . ALA A 1 100 ? -18.099 -12.262 4.859 1.00 87.00 100 ALA A O 1
ATOM 723 N N . TRP A 1 101 ? -18.186 -14.464 5.298 1.00 89.12 101 TRP A N 1
ATOM 724 C CA . TRP A 1 101 ? -17.238 -14.839 4.244 1.00 89.12 101 TRP A CA 1
ATOM 725 C C . TRP A 1 101 ? -17.752 -14.516 2.844 1.00 89.12 101 TRP A C 1
ATOM 727 O O . TRP A 1 101 ? -16.952 -14.150 1.988 1.00 89.12 101 TRP A O 1
ATOM 737 N N . ARG A 1 102 ? -19.068 -14.564 2.599 1.00 89.31 102 ARG A N 1
ATOM 738 C CA . ARG A 1 102 ? -19.624 -14.138 1.309 1.00 89.31 102 ARG A CA 1
ATOM 739 C C . ARG A 1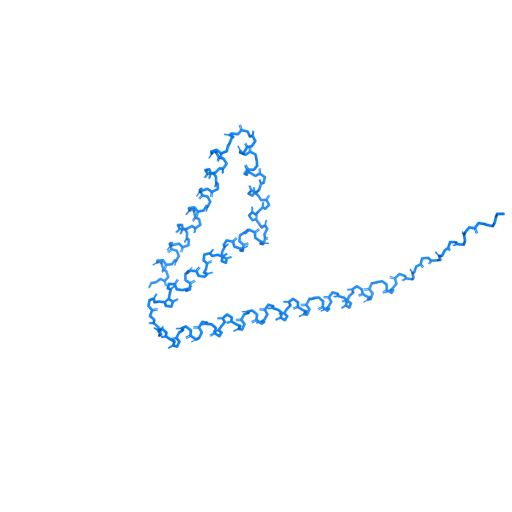 102 ? -19.395 -12.651 1.048 1.00 89.31 102 ARG A C 1
ATOM 741 O O . ARG A 1 102 ? -19.011 -12.305 -0.063 1.00 89.31 102 ARG A O 1
ATOM 748 N N . LEU A 1 103 ? -19.563 -11.791 2.057 1.00 86.75 103 LEU A N 1
ATOM 749 C CA . LEU A 1 103 ? -19.242 -10.361 1.950 1.00 86.75 103 LEU A CA 1
ATOM 750 C C . LEU A 1 103 ? -17.751 -10.148 1.634 1.00 86.75 103 LEU A C 1
ATOM 752 O O . LEU A 1 103 ? -17.412 -9.379 0.737 1.00 86.75 103 LEU A O 1
ATOM 756 N N . GLY A 1 104 ? -16.870 -10.854 2.350 1.00 85.81 104 GLY A N 1
ATOM 757 C CA . GLY A 1 104 ? -15.425 -10.807 2.109 1.00 85.81 104 GLY A CA 1
ATOM 758 C C . GLY A 1 104 ? -15.062 -11.248 0.690 1.00 85.81 104 GLY A C 1
ATOM 759 O O . GLY A 1 104 ? -14.383 -10.517 -0.023 1.00 85.81 104 GLY A O 1
A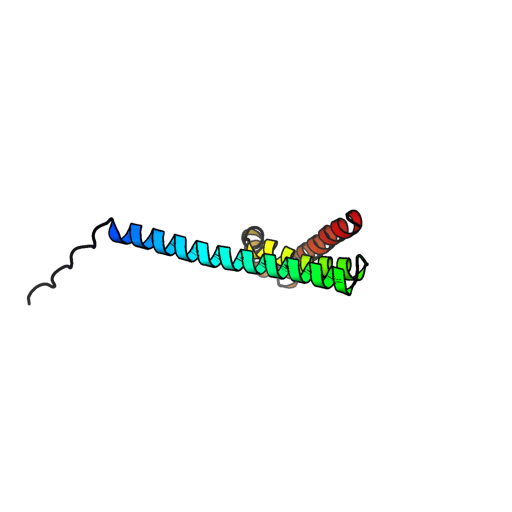TOM 760 N N . ASN A 1 105 ? -15.589 -12.390 0.245 1.00 88.44 105 ASN A N 1
ATOM 761 C CA . ASN A 1 105 ? -15.361 -12.914 -1.102 1.00 88.44 105 ASN A CA 1
ATOM 762 C C . ASN A 1 105 ? -15.918 -11.992 -2.189 1.00 88.44 105 ASN A C 1
ATOM 764 O O . ASN A 1 105 ? -15.294 -11.860 -3.233 1.00 88.44 105 ASN A O 1
ATOM 768 N N . GLN A 1 106 ? -17.059 -11.335 -1.963 1.00 88.19 106 GLN A N 1
ATOM 769 C CA . GLN A 1 106 ? -17.610 -10.356 -2.905 1.00 88.19 106 GLN A CA 1
ATOM 770 C C . GLN A 1 106 ? -16.678 -9.157 -3.086 1.00 88.19 106 GLN A C 1
ATOM 772 O O . GLN A 1 106 ? -16.438 -8.745 -4.216 1.00 88.19 106 GLN A O 1
ATOM 777 N N . LEU A 1 107 ? -16.121 -8.631 -1.995 1.00 85.25 107 LEU A N 1
ATOM 778 C CA . LEU A 1 107 ? -15.152 -7.535 -2.056 1.00 85.25 107 LEU A CA 1
ATOM 779 C C . LEU A 1 107 ? -13.853 -7.962 -2.737 1.00 85.25 107 LEU A C 1
ATOM 781 O O . LEU A 1 107 ? -13.340 -7.236 -3.584 1.00 85.25 107 LEU A O 1
ATOM 785 N N . LEU A 1 108 ? -13.354 -9.153 -2.410 1.00 84.25 108 LEU A N 1
ATOM 786 C CA . LEU A 1 108 ? -12.131 -9.701 -2.993 1.00 84.25 108 LEU A CA 1
ATOM 787 C C . LEU A 1 108 ? -12.301 -9.959 -4.497 1.00 84.25 108 LEU A C 1
ATOM 789 O O . LEU A 1 108 ? -11.468 -9.521 -5.287 1.00 84.25 108 LEU A O 1
ATOM 793 N N . ASN A 1 109 ? -13.416 -10.571 -4.912 1.00 88.38 109 ASN A N 1
ATOM 794 C CA . ASN A 1 109 ? -13.741 -10.747 -6.327 1.00 88.38 109 ASN A CA 1
ATOM 795 C C . ASN A 1 109 ? -13.904 -9.408 -7.042 1.00 88.38 109 ASN A C 1
ATOM 797 O O . ASN A 1 109 ? -13.376 -9.255 -8.136 1.00 88.38 109 ASN A O 1
ATOM 801 N N . ALA A 1 110 ? -14.606 -8.438 -6.449 1.00 85.31 110 ALA A N 1
ATOM 802 C CA . ALA A 1 110 ? -14.754 -7.116 -7.052 1.00 85.31 110 ALA A CA 1
ATOM 803 C C . ALA A 1 110 ? -13.388 -6.452 -7.269 1.00 85.31 110 ALA A C 1
ATOM 805 O O . ALA A 1 110 ? -13.132 -5.922 -8.347 1.00 85.31 110 ALA A O 1
ATOM 806 N N . LEU A 1 111 ? -12.482 -6.549 -6.292 1.00 82.44 111 LEU A N 1
ATOM 807 C CA . LEU A 1 111 ? -11.125 -6.027 -6.409 1.00 82.44 111 LEU A CA 1
ATOM 808 C C . LEU A 1 111 ? -10.347 -6.701 -7.545 1.00 82.44 111 LEU A C 1
ATOM 810 O O . LEU A 1 111 ? -9.715 -6.015 -8.346 1.00 82.44 111 LEU A O 1
ATOM 814 N N . VAL A 1 112 ? -10.411 -8.033 -7.630 1.00 83.62 112 VAL A N 1
ATOM 815 C CA . VAL A 1 112 ? -9.748 -8.815 -8.683 1.00 83.62 112 VAL A CA 1
ATOM 816 C C . VAL A 1 112 ? -10.318 -8.471 -10.056 1.00 83.62 112 VAL A C 1
ATOM 818 O O . VAL A 1 112 ? -9.547 -8.251 -10.981 1.00 83.62 112 VAL A O 1
ATOM 821 N N . VAL A 1 113 ? -11.643 -8.372 -10.191 1.00 87.94 113 VAL A N 1
ATOM 822 C CA . VAL A 1 113 ? -12.309 -8.038 -11.459 1.00 87.94 113 VAL A CA 1
ATOM 823 C C . VAL A 1 113 ? -11.968 -6.620 -11.899 1.00 87.94 113 VAL A C 1
ATOM 825 O O . VAL A 1 113 ? -11.584 -6.427 -13.046 1.00 87.94 113 VAL A O 1
ATOM 828 N N . VAL A 1 114 ? -12.061 -5.632 -11.007 1.00 83.44 114 VAL A N 1
ATOM 829 C CA . VAL A 1 114 ? -11.743 -4.233 -11.331 1.00 83.44 114 VAL A CA 1
ATOM 830 C C . VAL A 1 114 ? -10.270 -4.095 -11.700 1.00 83.44 114 VAL A C 1
ATOM 832 O O . VAL A 1 114 ? -9.946 -3.520 -12.735 1.00 83.44 114 VAL A O 1
ATOM 835 N N . T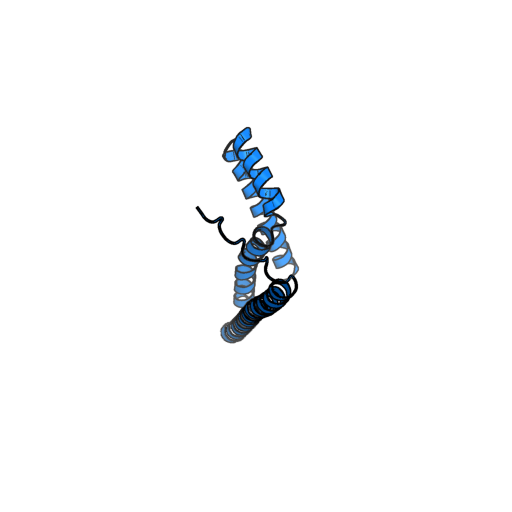HR A 1 115 ? -9.375 -4.669 -10.896 1.00 75.12 115 THR A N 1
ATOM 836 C CA . THR A 1 115 ? -7.933 -4.625 -11.172 1.00 75.12 115 THR A CA 1
ATOM 837 C C . THR A 1 115 ? -7.607 -5.352 -12.473 1.00 75.12 115 THR A C 1
ATOM 839 O O . THR A 1 115 ? -6.885 -4.814 -13.304 1.00 75.12 115 THR A O 1
ATOM 842 N N . GLY A 1 116 ? -8.177 -6.538 -12.689 1.00 79.00 116 GLY A N 1
ATOM 843 C CA . GLY A 1 116 ? -8.020 -7.304 -13.922 1.00 79.00 116 GLY A CA 1
ATOM 844 C C . GLY A 1 116 ? -8.530 -6.547 -15.146 1.00 79.00 116 GLY A C 1
ATOM 845 O O . GLY A 1 116 ? -7.846 -6.517 -16.161 1.00 79.00 116 GLY A O 1
ATOM 846 N N . ALA A 1 117 ? -9.671 -5.863 -15.042 1.00 83.50 117 ALA A N 1
ATOM 847 C CA . ALA A 1 117 ? -10.202 -5.029 -16.116 1.00 83.50 117 ALA A CA 1
ATOM 848 C C . ALA A 1 117 ? -9.271 -3.852 -16.443 1.00 83.50 117 ALA A C 1
ATOM 850 O O . ALA A 1 117 ? -9.008 -3.603 -17.613 1.00 83.50 117 ALA A O 1
ATOM 851 N N . PHE A 1 118 ? -8.718 -3.167 -15.435 1.00 78.69 118 PHE A N 1
ATOM 852 C CA . PHE A 1 118 ? -7.720 -2.113 -15.655 1.00 78.69 118 PHE A CA 1
ATOM 853 C C . PHE A 1 118 ? -6.435 -2.637 -16.297 1.00 78.69 118 PHE A C 1
ATOM 855 O O . PHE A 1 118 ? -5.860 -1.955 -17.140 1.00 78.69 118 PHE A O 1
ATOM 862 N N . VAL A 1 119 ? -5.982 -3.829 -15.905 1.00 74.50 119 VAL A N 1
ATOM 863 C CA . VAL A 1 119 ? -4.818 -4.475 -16.520 1.00 74.50 119 VAL A CA 1
ATOM 864 C C . VAL A 1 119 ? -5.100 -4.797 -17.985 1.00 74.50 119 VAL A C 1
ATOM 866 O O . VAL A 1 119 ? -4.300 -4.432 -18.832 1.00 74.50 119 VAL A O 1
ATOM 869 N N . LEU A 1 120 ? -6.248 -5.406 -18.293 1.00 75.12 120 LEU A N 1
ATOM 870 C CA . LEU A 1 120 ? -6.632 -5.759 -19.664 1.00 75.12 120 LEU A CA 1
ATOM 871 C C . LEU A 1 120 ? -6.901 -4.539 -20.554 1.00 75.12 120 LEU A C 1
ATOM 873 O O . LEU A 1 120 ? -6.667 -4.611 -21.750 1.00 75.12 120 LEU A O 1
ATOM 877 N N . ALA A 1 121 ? -7.416 -3.443 -19.995 1.00 75.12 121 ALA A N 1
ATOM 878 C CA . ALA A 1 121 ? -7.680 -2.212 -20.739 1.00 75.12 121 ALA A CA 1
ATOM 879 C C . ALA A 1 121 ? -6.429 -1.336 -20.929 1.00 75.12 121 ALA A C 1
ATOM 881 O O . ALA A 1 121 ? -6.423 -0.470 -21.800 1.00 75.12 121 ALA A O 1
ATOM 882 N N . GLY A 1 122 ? -5.418 -1.499 -20.069 1.00 62.59 122 GLY A N 1
ATOM 883 C CA . GLY A 1 122 ? -4.155 -0.759 -20.124 1.00 62.59 122 GLY A CA 1
ATOM 884 C C . GLY A 1 122 ? -3.031 -1.473 -20.880 1.00 62.59 122 GLY A C 1
ATOM 885 O O . GLY A 1 122 ? -1.969 -0.876 -21.046 1.00 62.59 122 GLY A O 1
ATOM 886 N N . MET A 1 123 ? -3.258 -2.723 -21.287 1.00 54.06 123 MET A N 1
ATOM 887 C CA . MET A 1 123 ? -2.394 -3.528 -22.153 1.00 54.06 123 MET A CA 1
ATOM 888 C C . MET A 1 123 ? -2.792 -3.321 -23.617 1.00 54.06 123 MET A C 1
ATOM 890 O O . MET A 1 123 ? -1.876 -3.244 -24.463 1.00 54.06 123 MET A O 1
#

Foldseek 3Di:
DDDDDDDDDPDPPPVVVVVVVVVVVVCVVVVVVVVVVVVVVVVVLVVCCVVVNPDPVSLVVVLVVVLVVVVCCCCVVCPNVVVLVVVLVVCCVPVNDVRSVVSVVVVSVVSCVVSVVCSVVVD

=== Feature glossary ===
A reading guide for the features in this record.

Start from the sequence.

  · This is the polypeptide sequence — one letter per residue, N-terminus first. Length ranges from a few dozen residues for small domains to over a thousand for large multi-domain proteins.

Fold it, and you get atomic coordinates and the backbone conformation that goes with them.

  · Structure coordinates are given as an mmCIF _atom_site loop: one row per atom with element, residue name, chain id, sequence number, and x/y/z position in Å. Only the four main-chain atoms per residue are included here; side chains are omitted to keep the record compact.

  · Backbone dihedral angles. Every residue except chain termini has a φ (preceding-C → N → Cα → C) and a ψ (N → Cα → C → next-N). They are reported in degrees following the IUPAC sign convention. Secondary structure is essentially a statement about which (φ, ψ) basin each residue occupies.

  · The SS8 string is DSSP's per-residue secondary-structure call. α-helix (H) means an i→i+4 H-bond ladder; β-strand (E) means the residue participates in a β-sheet; 3₁₀ (G) and π (I) are tighter and wider helices; T/S are turns/bends; '-' is loop.

  · SS3 is a coarse helix/strand/coil call (letters a/b/c) made by the P-SEA algorithm from inter-Cα distances and dihedrals. It is less detailed than DSSP but needs only Cα positions.

Summarize the fold with a handful of shape descriptors and a per-residue structural alphabet.

  · Radius of gyration (Rg) is the root-mean-square distance of Cα atoms from their centroid — a single number for overall size and compactness. A globular domain of N residues has Rg ≈ 2.2·N^0.38 Å; an extended or disordered chain has a much larger Rg. The Cα contact count is the number of residue pairs whose Cα atoms are within 8 Å and are more than four positions apart in sequence — a standard proxy for tertiary packing density. The bounding box is the smallest axis-aligned box enclosing all Cα atoms.

  · The Foldseek 3Di string encodes local tertiary geometry as a 20-letter alphabet — one character per residue — derived from the relative positions of nearby Cα atoms. Unlike the amino-acid sequence, 3Di is a direct function of the 3D structure, so two proteins with the same fold have similar 3Di strings even at low sequence identity.

  · Solvent-accessible surface area (SASA) is the area in Å² traced out by the centre of a 1.4 Å probe sphere (a water molecule) rolled over the protein's van der Waals surface (Shrake–Rupley / Lee–Richards construction). Buried residues have near-zero SASA; fully exposed residues can exceed 200 Å². The total SASA scales roughly with the number of surface residues.

Ask how reliable the model is.

  · pLDDT (predicted Local Distance Difference Test) is AlphaFold's per-residue confidence score, ranging from 0 to 100. Values above 90 indicate high confidence (typically well-packed cores); 70–90 is confident; 50–70 low confidence; below 50 usually means the region is disordered or the prediction is unreliable there. AlphaFold stores pLDDT in the mmCIF B-factor column.

  · B-factor (Debye–Waller factor) re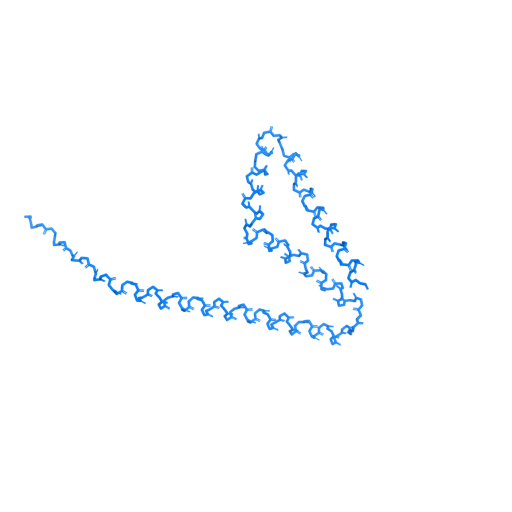flects atomic displacement in the crystal lattice. It is an experimental observable (units Å²), not a prediction; low values mean the atom is pinned down, high values mean it moves or is heterogeneous across the crystal.

  · Predicted Aligned Error (PAE) is an AlphaFold confidence matrix: entry (i, j) is the expected error in the position of residue j, in ångströms, when the prediction is superimposed on the true structure at residue i. Low PAE within a block of residues means that block is internally rigid and well-predicted; high PAE between two blocks means their relative placement is uncertain even if each block individually is confident.

Place it in context: what it resembles, what it is annotated as, and how it looks.

  · Nearest PDB neighbors are the top structural matches found by Foldseek when searching this structure against the entire Protein Data Bank. Each hit reports a TM-score (0 to 1; >0.5 almost always implies the same fold) and an E-value. These are *structural* homologs — they may share no detectable sequence similarity.

  · Functional annotations link the protein to curated databases. InterPro entries identify conserved domains and families by matching the sequence against member-database signatures (Pfam, PROSITE, CDD, …). Gene Ontology (GO) terms describe molecular function, biological process, and cellular component in a controlled vocabulary. CATH places the structure in a hierarchical fold classification (Class/Architecture/Topology/Homologous-superfamily). The organism is the source species.

  · Three diagnostic plots accompany the record. The Cα contact map visualizes the tertiary structure as a 2D adjacency matrix (8 Å cutoff, sequence-local contacts suppressed). The Ramachandran plot shows the distribution of backbone (φ, ψ) torsions, with points in the α and β basins reflecting secondary structure content. The PAE plot shows AlphaFold's inter-residue confidence as a color matrix.

  · Six rendered views show the 3D structure from the faces of a cube — i.e. along ±x, ±y, ±z. Rendering representation is drawn randomly per protein from cartoon (secondary-structure ribbons), sticks (backbone bonds), or molecular surface; coloring is either N→C rainbow (blue at the N-terminus through red at the C-terminus) or one color per chain.